Protein AF-A0A950E263-F1 (afdb_monomer_lite)

Radius of gyration: 13.95 Å; chains: 1; bounding box: 27×19×34 Å

Structure (mmCIF, N/CA/C/O backbone):
data_AF-A0A950E263-F1
#
_entry.id   AF-A0A950E263-F1
#
loop_
_atom_site.group_PDB
_atom_site.id
_atom_site.type_symbol
_atom_site.label_atom_id
_atom_site.label_alt_id
_atom_site.label_comp_id
_atom_site.label_asym_id
_atom_site.label_entity_id
_atom_site.label_seq_id
_atom_site.pdbx_PDB_ins_code
_a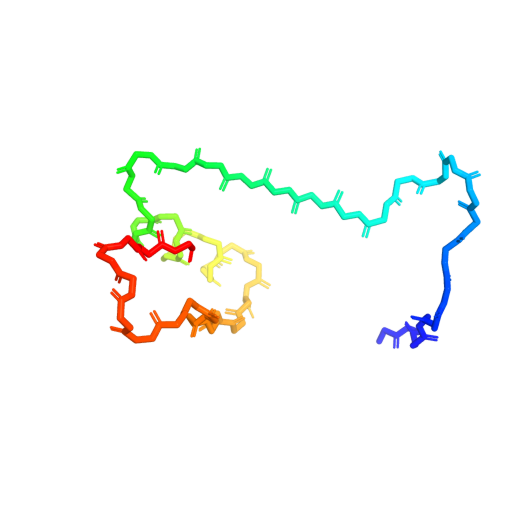tom_site.Cartn_x
_atom_site.Cartn_y
_atom_site.Cartn_z
_atom_site.occupancy
_atom_site.B_iso_or_equiv
_atom_site.auth_seq_id
_atom_site.auth_comp_id
_atom_site.auth_asym_id
_atom_site.auth_atom_id
_atom_site.pdbx_PDB_model_num
ATOM 1 N N . MET A 1 1 ? -4.688 -9.237 -16.463 1.00 64.25 1 MET A N 1
ATOM 2 C CA . MET A 1 1 ? -3.704 -8.137 -16.560 1.00 64.25 1 MET A CA 1
ATOM 3 C C . MET A 1 1 ? -2.545 -8.622 -17.412 1.00 64.25 1 MET A C 1
ATOM 5 O O . MET A 1 1 ? -2.249 -9.807 -17.316 1.00 64.25 1 MET A O 1
ATOM 9 N N . PRO A 1 2 ? -1.950 -7.790 -18.281 1.00 74.75 2 PRO A N 1
ATOM 10 C CA . PRO A 1 2 ? -0.718 -8.177 -18.958 1.00 74.75 2 PRO A CA 1
ATOM 11 C C . PRO A 1 2 ? 0.378 -8.398 -17.908 1.00 74.75 2 PRO A C 1
ATOM 13 O O . PRO A 1 2 ? 0.559 -7.554 -17.033 1.00 74.75 2 PRO A O 1
ATOM 16 N N . GLU A 1 3 ? 1.077 -9.528 -17.975 1.00 81.50 3 GLU A N 1
ATOM 17 C CA . GLU A 1 3 ? 2.300 -9.726 -17.196 1.00 81.50 3 GLU A CA 1
ATOM 18 C C . GLU A 1 3 ? 3.400 -8.844 -17.796 1.00 81.50 3 GLU A C 1
ATOM 20 O O . GLU A 1 3 ? 3.712 -8.939 -18.985 1.00 81.50 3 GLU A O 1
ATOM 25 N N . LEU A 1 4 ? 3.940 -7.943 -16.977 1.00 83.81 4 LEU A N 1
ATOM 26 C CA . LEU A 1 4 ? 5.047 -7.058 -17.323 1.00 83.81 4 LEU A CA 1
ATOM 27 C C . LEU A 1 4 ? 6.258 -7.472 -16.488 1.00 83.81 4 LEU A C 1
ATOM 29 O O . LEU A 1 4 ? 6.243 -7.355 -15.267 1.00 83.81 4 LEU A O 1
ATOM 33 N N . ASP A 1 5 ? 7.308 -7.941 -17.154 1.00 88.69 5 ASP A N 1
ATOM 34 C CA . ASP A 1 5 ? 8.583 -8.325 -16.540 1.00 88.69 5 ASP A CA 1
ATOM 35 C C . ASP A 1 5 ? 9.554 -7.137 -16.388 1.00 88.69 5 ASP A C 1
ATOM 37 O O . ASP A 1 5 ? 10.578 -7.244 -15.711 1.00 88.69 5 ASP A O 1
ATOM 41 N N . ARG A 1 6 ? 9.243 -5.989 -17.008 1.00 89.50 6 ARG A N 1
ATOM 42 C CA . ARG A 1 6 ? 10.024 -4.748 -16.919 1.00 89.50 6 ARG A CA 1
ATOM 43 C C . ARG A 1 6 ? 9.184 -3.491 -17.142 1.00 89.50 6 ARG A C 1
ATOM 45 O O . ARG A 1 6 ? 8.201 -3.504 -17.880 1.00 89.50 6 ARG A O 1
ATOM 52 N N . TYR A 1 7 ? 9.675 -2.372 -16.611 1.00 92.12 7 TYR A N 1
ATOM 53 C CA . TYR A 1 7 ? 9.134 -1.033 -16.852 1.00 92.12 7 TYR A CA 1
ATOM 54 C C . TYR A 1 7 ? 10.123 -0.163 -17.632 1.00 92.12 7 TYR A C 1
ATOM 56 O O . TYR A 1 7 ? 11.338 -0.256 -17.446 1.00 92.12 7 TYR A O 1
ATOM 64 N N . ILE A 1 8 ? 9.608 0.688 -18.524 1.00 92.94 8 ILE A N 1
ATOM 65 C CA . ILE A 1 8 ? 10.429 1.675 -19.237 1.00 92.94 8 ILE A CA 1
ATOM 66 C C . ILE A 1 8 ? 10.897 2.725 -18.216 1.00 92.94 8 ILE A C 1
ATOM 68 O O . ILE A 1 8 ? 10.057 3.254 -17.484 1.00 92.94 8 ILE A O 1
ATOM 72 N N . PRO A 1 9 ? 12.199 3.067 -18.163 1.00 94.31 9 PRO A N 1
ATOM 73 C CA . PRO A 1 9 ? 12.695 4.085 -17.245 1.00 94.31 9 PRO A CA 1
ATOM 74 C C . PRO A 1 9 ? 11.908 5.398 -17.346 1.00 94.31 9 PRO A C 1
ATOM 76 O O . PRO A 1 9 ? 11.689 5.919 -18.439 1.00 94.31 9 PRO A O 1
ATOM 79 N N . GLY A 1 10 ? 11.491 5.927 -16.195 1.00 94.25 10 GLY A N 1
ATOM 80 C CA . GLY A 1 10 ? 10.710 7.163 -16.093 1.00 94.25 10 GLY A CA 1
ATOM 81 C C . GLY A 1 10 ? 9.192 6.990 -16.213 1.00 94.25 10 GLY A C 1
ATOM 82 O O . GLY A 1 10 ? 8.469 7.949 -15.952 1.00 94.25 10 GLY A O 1
ATOM 83 N N . VAL A 1 11 ? 8.688 5.799 -16.553 1.00 93.56 11 VAL A N 1
ATOM 84 C CA . VAL A 1 11 ? 7.246 5.512 -16.526 1.00 93.56 11 VAL A CA 1
ATOM 85 C C . VAL A 1 11 ? 6.832 5.086 -15.109 1.00 93.56 11 VAL A C 1
ATOM 87 O O . VAL A 1 11 ? 7.422 4.144 -14.575 1.00 93.56 11 VAL A O 1
ATOM 90 N N . PRO A 1 12 ? 5.828 5.735 -14.485 1.00 92.88 12 PRO A N 1
ATOM 91 C CA . PRO A 1 12 ? 5.305 5.309 -13.191 1.00 92.88 12 PRO A CA 1
ATOM 92 C C . PRO A 1 12 ? 4.755 3.885 -13.259 1.00 92.88 12 PRO A C 1
ATOM 94 O O . PRO A 1 12 ? 3.977 3.555 -14.152 1.00 92.88 12 PRO A O 1
ATOM 97 N N . CYS A 1 13 ? 5.165 3.049 -12.312 1.00 92.31 13 CYS A N 1
ATOM 98 C CA . CYS A 1 13 ? 4.828 1.626 -12.294 1.00 92.31 13 CYS A CA 1
ATOM 99 C C . CYS A 1 13 ? 4.389 1.098 -10.926 1.00 92.31 13 CYS A C 1
ATOM 101 O O . CYS A 1 13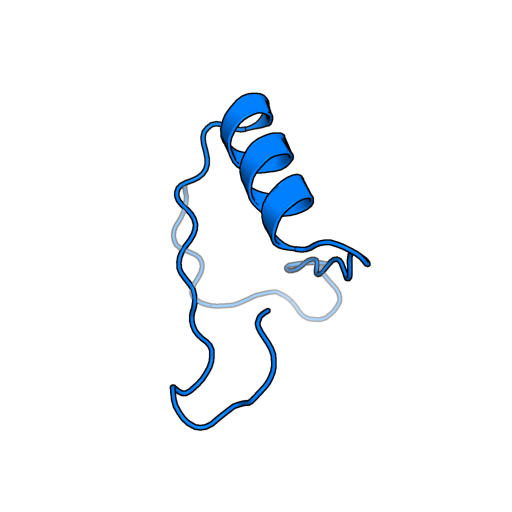 ? 3.947 -0.042 -10.828 1.00 92.31 13 CYS A O 1
ATOM 103 N N . TRP A 1 14 ? 4.508 1.915 -9.882 1.00 92.06 14 TRP A N 1
ATOM 104 C CA . TRP A 1 14 ? 4.218 1.528 -8.512 1.00 92.06 14 TRP A CA 1
ATOM 105 C C . TRP A 1 14 ? 3.744 2.739 -7.713 1.00 92.06 14 TRP A C 1
ATOM 107 O O . TRP A 1 14 ? 4.132 3.874 -8.011 1.00 92.06 14 TRP A O 1
ATOM 117 N N . ILE A 1 15 ? 2.904 2.483 -6.716 1.00 93.12 15 ILE A N 1
ATOM 118 C CA . ILE A 1 15 ? 2.446 3.460 -5.732 1.00 93.12 15 ILE A CA 1
ATOM 119 C C . ILE A 1 15 ? 2.496 2.809 -4.356 1.00 93.12 15 ILE A C 1
ATOM 121 O O . ILE A 1 15 ? 2.157 1.639 -4.223 1.00 93.12 15 ILE A O 1
ATOM 125 N N . ASP A 1 16 ? 2.855 3.602 -3.354 1.00 91.81 16 ASP A N 1
ATOM 126 C CA . ASP A 1 16 ? 2.806 3.222 -1.947 1.00 91.81 16 ASP A CA 1
ATOM 127 C C . ASP A 1 16 ? 1.990 4.248 -1.178 1.00 91.81 16 ASP A C 1
ATOM 129 O O . ASP A 1 16 ? 1.982 5.439 -1.510 1.00 91.81 16 ASP A O 1
ATOM 133 N N . THR A 1 17 ? 1.321 3.798 -0.121 1.00 91.00 17 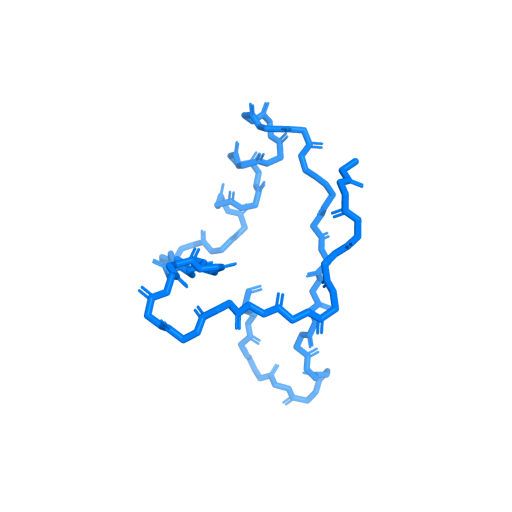THR A N 1
ATOM 134 C CA . THR A 1 17 ? 0.622 4.703 0.789 1.00 91.00 17 THR A CA 1
ATOM 135 C C . THR A 1 17 ? 0.927 4.328 2.227 1.00 91.00 17 THR A C 1
ATOM 137 O O . THR A 1 17 ? 0.781 3.173 2.604 1.00 91.00 17 THR A O 1
ATOM 140 N N . SER A 1 18 ? 1.301 5.311 3.042 1.00 91.00 18 SER A N 1
ATOM 141 C CA . SER A 1 18 ? 1.433 5.135 4.486 1.00 91.00 18 SER A CA 1
ATOM 142 C C . SER A 1 18 ? 0.186 5.672 5.166 1.00 91.00 18 SER A C 1
ATOM 144 O O . SER A 1 18 ? -0.168 6.836 4.977 1.00 91.00 18 SER A O 1
ATOM 146 N N . GLN A 1 19 ? -0.471 4.828 5.956 1.00 91.81 19 GLN A N 1
ATOM 147 C CA . GLN A 1 19 ? -1.653 5.202 6.723 1.00 91.81 19 GLN A CA 1
ATOM 148 C C . GLN A 1 19 ? -1.350 5.090 8.221 1.00 91.81 19 GLN A C 1
ATOM 150 O O . GLN A 1 19 ? -0.630 4.177 8.619 1.00 91.81 19 GLN A O 1
ATOM 155 N N . PRO A 1 20 ? -1.889 5.986 9.068 1.00 92.00 20 PRO A N 1
ATOM 156 C CA . PRO A 1 20 ? -1.737 5.865 10.518 1.00 92.00 20 PRO A CA 1
ATOM 157 C C . PRO A 1 20 ? -2.358 4.578 11.081 1.00 92.00 20 PRO A C 1
ATOM 159 O O . PRO A 1 20 ? -1.904 4.081 12.105 1.00 92.00 20 PRO A O 1
ATOM 162 N N . ASP A 1 21 ? -3.391 4.065 10.406 1.00 92.81 21 ASP A N 1
ATOM 163 C CA . ASP A 1 21 ? -4.067 2.804 10.706 1.00 92.81 21 ASP A CA 1
ATOM 164 C C . ASP A 1 21 ? -4.072 1.920 9.440 1.00 92.81 21 ASP A C 1
ATOM 166 O O . ASP A 1 21 ? -4.917 2.103 8.552 1.00 92.81 21 ASP A O 1
ATOM 170 N N . PRO A 1 22 ? -3.109 0.989 9.319 1.00 90.31 22 PRO A N 1
ATOM 171 C CA . PRO A 1 22 ? -3.037 0.066 8.189 1.00 90.31 22 PRO A CA 1
ATOM 172 C C . PRO A 1 22 ? -4.241 -0.878 8.100 1.00 90.31 22 PRO A C 1
ATOM 174 O O . PRO A 1 22 ? -4.638 -1.265 7.005 1.00 90.31 22 PRO A O 1
ATOM 177 N N . GLU A 1 23 ? -4.869 -1.242 9.219 1.00 91.50 23 GLU A N 1
ATOM 178 C CA . GLU A 1 23 ? -6.003 -2.172 9.220 1.00 91.50 23 GLU A CA 1
ATOM 179 C C . GLU A 1 23 ? -7.249 -1.529 8.621 1.00 91.50 23 GLU A C 1
ATOM 181 O O . GLU A 1 23 ? -7.912 -2.133 7.769 1.00 91.50 23 GLU A O 1
ATOM 186 N N . ALA A 1 24 ? -7.519 -0.277 8.992 1.00 95.12 24 ALA A N 1
ATOM 187 C CA . ALA A 1 24 ? -8.581 0.514 8.384 1.00 95.12 24 ALA A CA 1
ATOM 188 C C . ALA A 1 24 ? -8.343 0.728 6.880 1.00 95.12 24 ALA A C 1
ATOM 190 O O . ALA A 1 24 ? -9.284 0.646 6.087 1.00 95.12 24 ALA A O 1
ATOM 191 N N . ALA A 1 25 ? -7.090 0.954 6.471 1.00 94.56 25 ALA A N 1
ATOM 192 C CA . ALA A 1 25 ? -6.724 1.107 5.065 1.00 94.56 25 ALA A CA 1
ATOM 193 C C . ALA A 1 25 ? -6.977 -0.174 4.260 1.00 94.56 25 ALA A C 1
ATOM 195 O O . ALA A 1 25 ? -7.565 -0.122 3.178 1.00 94.56 25 ALA A O 1
ATOM 196 N N . VAL A 1 26 ? -6.584 -1.328 4.807 1.00 93.88 26 VAL A N 1
ATOM 197 C CA . VAL A 1 26 ? -6.840 -2.634 4.196 1.00 93.88 26 VAL A CA 1
ATOM 198 C C . VAL A 1 26 ? -8.336 -2.873 4.039 1.00 93.88 26 VAL A C 1
ATOM 200 O O . VAL A 1 26 ? -8.762 -3.238 2.948 1.00 93.88 26 VAL A O 1
ATOM 203 N N . ALA A 1 27 ? -9.145 -2.633 5.075 1.00 95.94 27 ALA A N 1
ATOM 204 C CA . ALA A 1 27 ? -10.599 -2.782 4.981 1.00 95.94 27 ALA A CA 1
ATOM 205 C C . ALA A 1 27 ? -11.191 -1.879 3.883 1.00 95.94 27 ALA A C 1
ATOM 207 O O . ALA A 1 27 ? -11.929 -2.351 3.021 1.00 95.94 27 ALA A O 1
ATOM 208 N N . PHE A 1 28 ? -10.792 -0.605 3.855 1.00 96.25 28 PHE A N 1
ATOM 209 C CA . PHE A 1 28 ? -11.256 0.355 2.858 1.00 96.25 28 PHE A CA 1
ATOM 210 C C . PHE A 1 28 ? -10.918 -0.065 1.420 1.00 96.25 28 PHE A C 1
ATOM 212 O O . PHE A 1 28 ? -11.796 -0.068 0.558 1.00 96.25 28 PHE A O 1
ATOM 219 N N . TYR A 1 29 ? -9.663 -0.428 1.140 1.00 95.88 29 TYR A N 1
ATOM 220 C CA . TYR A 1 29 ? -9.239 -0.778 -0.219 1.00 95.88 29 TYR A CA 1
ATOM 221 C C . TYR A 1 29 ? -9.716 -2.166 -0.661 1.00 95.88 29 TYR A C 1
ATOM 223 O O . TYR A 1 29 ? -9.986 -2.354 -1.850 1.00 95.88 29 TYR A O 1
ATOM 231 N N . ARG A 1 30 ? -9.896 -3.109 0.275 1.00 95.38 30 ARG A N 1
ATOM 232 C CA . ARG A 1 30 ? -10.591 -4.378 0.013 1.00 95.38 30 ARG A CA 1
ATOM 233 C C . ARG A 1 30 ? -12.014 -4.124 -0.468 1.00 95.38 30 ARG A C 1
ATOM 235 O O . ARG A 1 30 ? -12.387 -4.631 -1.520 1.00 95.38 30 ARG A O 1
ATOM 242 N N . ASP A 1 31 ? -12.772 -3.290 0.238 1.00 97.44 31 ASP A N 1
ATOM 243 C CA . ASP A 1 31 ? -14.166 -3.004 -0.115 1.00 97.44 31 ASP A CA 1
ATOM 244 C C . ASP A 1 31 ? -14.285 -2.176 -1.403 1.00 97.44 31 ASP A C 1
ATOM 246 O O . ASP A 1 31 ? -15.176 -2.411 -2.220 1.00 97.44 31 ASP A O 1
ATOM 250 N N . LEU A 1 32 ? -13.383 -1.210 -1.607 1.00 97.62 32 LEU A N 1
ATOM 251 C CA . LEU A 1 32 ? -13.436 -0.301 -2.752 1.00 97.62 32 LEU A CA 1
ATOM 252 C C . LEU A 1 32 ? -13.003 -0.965 -4.065 1.00 97.62 32 LEU A C 1
ATOM 254 O O . LEU A 1 32 ? -13.622 -0.728 -5.104 1.00 97.62 32 LEU A O 1
ATOM 258 N N . PHE A 1 33 ? -11.924 -1.748 -4.037 1.00 96.38 33 PHE A N 1
ATOM 259 C CA . PHE A 1 33 ? -11.305 -2.301 -5.244 1.00 96.38 33 PHE A CA 1
ATOM 260 C C . PHE A 1 33 ? -11.404 -3.825 -5.356 1.00 96.38 33 PHE A C 1
ATOM 262 O O . PHE A 1 33 ? -11.042 -4.370 -6.400 1.00 96.38 33 PHE A O 1
ATOM 269 N N . GLY A 1 34 ? -11.890 -4.520 -4.323 1.00 95.62 34 GLY A N 1
ATOM 270 C CA . GLY A 1 34 ? -11.961 -5.982 -4.296 1.00 95.62 34 GLY A CA 1
ATOM 271 C C . GLY A 1 34 ? -10.586 -6.649 -4.233 1.00 95.62 34 GLY A C 1
ATOM 272 O O . GLY A 1 34 ? -10.412 -7.725 -4.797 1.00 95.62 34 GLY A O 1
ATOM 273 N N . TRP A 1 35 ? -9.590 -5.988 -3.637 1.00 93.56 35 TRP A N 1
ATOM 274 C CA . TRP A 1 35 ? -8.223 -6.508 -3.567 1.00 93.56 35 TRP A CA 1
ATOM 275 C C . TRP A 1 35 ? -8.078 -7.622 -2.537 1.00 93.56 35 TRP A C 1
ATOM 277 O O . TRP A 1 35 ? -8.589 -7.517 -1.427 1.00 93.56 35 TRP A O 1
ATOM 287 N N . ASP A 1 36 ? -7.282 -8.633 -2.865 1.00 92.75 36 ASP A N 1
ATOM 288 C CA . ASP A 1 36 ? -6.686 -9.503 -1.858 1.00 92.75 36 ASP A CA 1
ATOM 289 C C . ASP A 1 36 ? -5.428 -8.822 -1.311 1.00 92.75 36 ASP A C 1
ATOM 291 O O . ASP A 1 36 ? -4.630 -8.270 -2.067 1.00 92.75 36 ASP A O 1
ATOM 295 N N . VAL A 1 37 ? -5.268 -8.823 0.014 1.00 90.38 37 VAL A N 1
ATOM 296 C CA . VAL A 1 37 ? -4.144 -8.148 0.684 1.00 90.38 37 VAL A CA 1
ATOM 297 C C . VAL A 1 37 ? -3.359 -9.162 1.496 1.00 90.38 37 VAL A C 1
ATOM 299 O O . VAL A 1 37 ? -3.956 -9.861 2.320 1.00 90.38 37 VAL A O 1
ATOM 302 N N . GLU A 1 38 ? -2.047 -9.185 1.280 1.00 89.81 38 GLU A N 1
ATOM 303 C CA . GLU A 1 38 ? -1.067 -10.045 1.939 1.00 89.81 38 GLU A CA 1
ATOM 304 C C . GLU A 1 38 ? -0.092 -9.194 2.762 1.00 89.81 38 GLU A C 1
ATOM 306 O O . GLU A 1 38 ? 0.372 -8.155 2.293 1.00 89.81 38 GLU A O 1
ATOM 311 N N . ASP A 1 39 ? 0.204 -9.635 3.986 1.00 85.94 39 ASP A N 1
ATOM 312 C CA . ASP A 1 39 ? 1.266 -9.043 4.799 1.00 85.94 39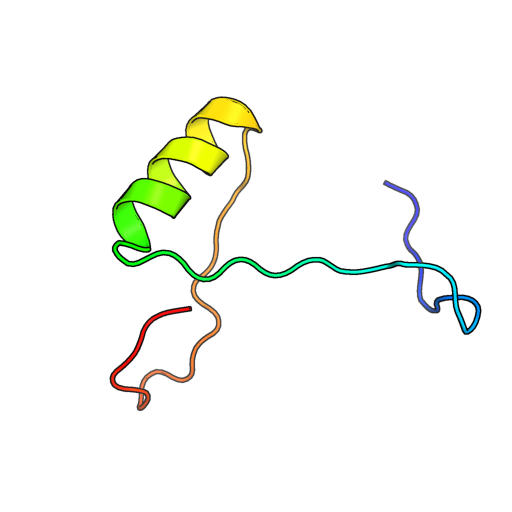 ASP A CA 1
ATOM 313 C C . ASP A 1 39 ? 2.594 -9.696 4.414 1.00 85.94 39 ASP A C 1
ATOM 315 O O . ASP A 1 39 ? 2.818 -10.881 4.670 1.00 85.94 39 ASP A O 1
ATOM 319 N N . VAL A 1 40 ? 3.444 -8.922 3.743 1.00 85.12 40 VAL A N 1
ATOM 320 C CA . VAL A 1 40 ? 4.737 -9.377 3.216 1.00 85.12 40 VAL A CA 1
ATOM 321 C C . VAL A 1 40 ? 5.910 -8.963 4.104 1.00 85.12 40 VAL A C 1
ATOM 323 O O . VAL A 1 40 ? 7.070 -9.159 3.726 1.00 85.12 40 VAL A O 1
ATOM 326 N N . MET A 1 41 ? 5.641 -8.381 5.276 1.00 81.19 41 MET A N 1
ATOM 327 C CA . MET A 1 41 ? 6.698 -8.025 6.213 1.00 81.19 41 MET A CA 1
ATOM 328 C C . MET A 1 41 ? 7.325 -9.284 6.826 1.00 81.19 41 MET A C 1
ATOM 330 O O . MET A 1 41 ? 6.624 -10.255 7.125 1.00 81.19 41 MET A O 1
ATOM 334 N N . PRO A 1 42 ? 8.655 -9.297 7.050 1.00 83.56 42 PRO A N 1
ATOM 335 C CA . PRO A 1 42 ? 9.287 -10.358 7.820 1.00 83.56 42 PRO A CA 1
ATOM 336 C C . PRO A 1 42 ? 8.627 -10.475 9.194 1.00 83.56 42 PRO A C 1
ATOM 338 O O . PRO A 1 42 ? 8.378 -9.466 9.847 1.00 83.56 42 PRO A O 1
ATOM 341 N N . HIS A 1 43 ? 8.406 -11.701 9.667 1.00 74.38 43 HIS A N 1
ATOM 342 C CA . HIS A 1 4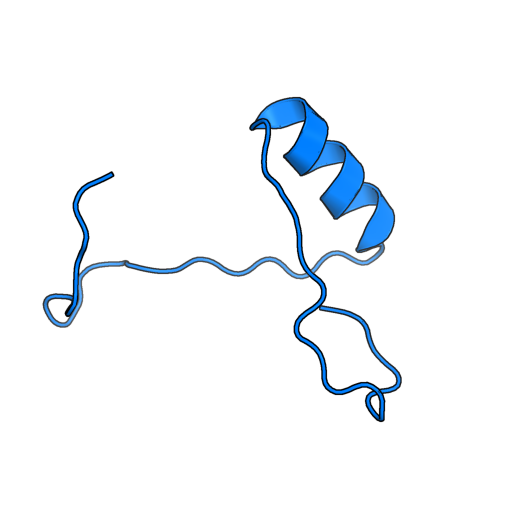3 ? 7.736 -11.942 10.950 1.00 74.38 43 HIS A CA 1
ATOM 343 C C . HIS A 1 43 ? 8.497 -11.336 12.150 1.00 74.38 43 HIS A C 1
ATOM 345 O O . HIS A 1 43 ? 7.921 -11.143 13.218 1.00 74.38 43 HIS A O 1
ATOM 351 N N . GLU A 1 44 ? 9.795 -11.041 12.013 1.00 81.50 44 GLU A N 1
ATOM 352 C CA . GLU A 1 44 ? 10.565 -10.366 13.066 1.00 81.50 44 GLU A CA 1
ATOM 353 C C . GLU A 1 44 ? 10.384 -8.838 13.091 1.00 81.50 44 GLU A C 1
ATOM 355 O O . GLU A 1 44 ? 10.887 -8.184 14.005 1.00 81.50 44 GLU A O 1
ATOM 360 N N . ALA A 1 45 ? 9.708 -8.245 12.103 1.00 77.88 45 ALA A N 1
ATOM 361 C CA . ALA A 1 45 ? 9.471 -6.810 12.060 1.00 77.88 45 ALA A CA 1
ATOM 362 C C . ALA A 1 45 ? 8.325 -6.419 13.006 1.00 77.88 45 ALA A C 1
ATOM 364 O O . ALA A 1 45 ? 7.228 -6.963 12.942 1.00 77.88 45 ALA A O 1
ATOM 365 N N . GLU A 1 46 ? 8.562 -5.425 13.865 1.00 68.00 46 GLU A N 1
ATOM 366 C CA . GLU A 1 46 ? 7.552 -4.913 14.809 1.00 68.00 46 GLU A CA 1
ATOM 367 C C . GLU A 1 46 ? 6.424 -4.115 14.122 1.00 68.00 46 GLU A C 1
ATOM 369 O O . GLU A 1 46 ? 5.427 -3.776 14.757 1.00 68.00 46 GLU A O 1
ATOM 374 N N . GLY A 1 47 ? 6.580 -3.794 12.834 1.00 68.31 47 GLY A N 1
ATOM 375 C CA . GLY A 1 47 ? 5.641 -2.993 12.055 1.00 68.31 47 GLY A CA 1
ATOM 376 C C . GLY A 1 47 ? 4.982 -3.789 10.936 1.00 68.31 47 GLY A C 1
ATOM 377 O O . GLY A 1 47 ? 5.602 -4.662 10.333 1.00 68.31 47 GLY A O 1
ATOM 378 N N . ARG A 1 48 ? 3.739 -3.422 10.632 1.00 65.56 48 ARG A N 1
ATOM 379 C CA . ARG A 1 48 ? 2.984 -3.928 9.487 1.00 65.56 48 ARG A CA 1
ATOM 380 C C . ARG A 1 48 ? 3.010 -2.900 8.359 1.00 65.56 48 ARG A C 1
ATOM 382 O O . ARG A 1 48 ? 2.867 -1.704 8.630 1.00 65.56 48 ARG A O 1
ATOM 389 N N . TYR A 1 49 ? 3.226 -3.377 7.136 1.00 62.31 49 TYR A N 1
ATOM 390 C CA . TYR A 1 49 ? 3.165 -2.582 5.909 1.00 62.31 49 TYR A CA 1
ATOM 391 C C . TYR A 1 49 ? 1.819 -2.780 5.216 1.00 62.31 49 TYR A C 1
ATOM 393 O O . TYR A 1 49 ? 1.336 -3.936 5.205 1.00 62.31 49 TYR A O 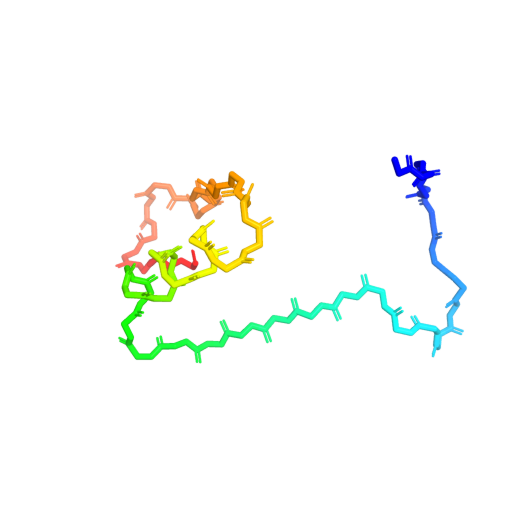1
#

pLDDT: mean 87.89, std 9.31, range [62.31, 97.62]

Sequence (49 aa):
MPELDRYIPGVPCWIDTSQPDPEAAVAFYRDLFGWDVEDVMPHEAEGRY

Secondary structure (DSSP, 8-state):
----S---TTS--------S-HHHHHHHHHHHH-------S-TT-SS--

Foldseek 3Di:
DDDDPDDDPPDDDDDDDDDPDVVVVCVVCCVVPVDDDDFPDDPPDPDTD